Protein AF-A0A4Y8C670-F1 (afdb_monomer)

Nearest PDB structures (foldseek):
  5exe-assembly1_E  TM=7.383E-01  e=4.150E-03  Moorella thermoacetica ATCC 39073
  5exe-assembly1_B  TM=7.410E-01  e=5.040E-03  Moorella thermoacetica ATCC 39073
  5c4i-assembly1_B  TM=7.399E-01  e=9.027E-03  Moorella thermoacetica ATCC 39073
  8bee-assembly1_I  TM=6.458E-01  e=6.967E-03  Arabidopsis thaliana
  6cfw-assembly1_N  TM=5.987E-01  e=1.963E-02  Pyrococcus furiosus COM1

Structure (mmCIF, N/CA/C/O backbone):
data_AF-A0A4Y8C670-F1
#
_entry.id   AF-A0A4Y8C670-F1
#
loop_
_atom_site.group_PDB
_atom_site.id
_atom_site.type_symbol
_atom_site.label_atom_id
_atom_site.label_alt_id
_atom_site.label_comp_id
_atom_site.label_asym_id
_atom_site.label_entity_id
_atom_site.label_seq_id
_atom_site.pdbx_PDB_ins_code
_atom_site.Cartn_x
_atom_site.Cartn_y
_atom_site.Cartn_z
_atom_site.occupancy
_atom_site.B_iso_or_equiv
_atom_site.auth_seq_id
_atom_site.auth_comp_id
_atom_site.auth_asym_id
_atom_site.auth_atom_id
_atom_site.pdbx_PDB_model_num
ATOM 1 N N . ARG A 1 1 ? 7.859 -6.564 -19.118 1.00 77.88 1 ARG A N 1
ATOM 2 C CA . ARG A 1 1 ? 7.546 -5.676 -17.965 1.00 77.88 1 ARG A CA 1
ATOM 3 C C . ARG A 1 1 ? 8.801 -5.593 -17.102 1.00 77.88 1 ARG A C 1
ATOM 5 O O . ARG A 1 1 ? 9.524 -6.575 -17.096 1.00 77.88 1 ARG A O 1
ATOM 12 N N . MET A 1 2 ? 9.084 -4.477 -16.420 1.00 77.62 2 MET A N 1
ATOM 13 C CA . MET A 1 2 ? 10.317 -4.318 -15.617 1.00 77.62 2 MET A CA 1
ATOM 14 C C . MET A 1 2 ? 10.537 -5.477 -14.620 1.00 77.62 2 MET A C 1
ATOM 16 O O . MET A 1 2 ? 11.645 -5.981 -14.510 1.00 77.62 2 MET A O 1
ATOM 20 N N . GLN A 1 3 ? 9.454 -5.977 -14.019 1.00 79.00 3 GLN A N 1
ATOM 21 C CA . GLN A 1 3 ? 9.404 -7.201 -13.204 1.00 79.00 3 GLN A CA 1
ATOM 22 C C . GLN A 1 3 ? 10.116 -8.412 -13.841 1.00 79.00 3 GLN A C 1
ATOM 24 O O . GLN A 1 3 ? 10.976 -9.027 -13.221 1.00 79.00 3 GLN A O 1
ATOM 29 N N . GLU A 1 4 ? 9.826 -8.704 -15.111 1.00 80.94 4 GLU A N 1
ATOM 30 C CA . GLU A 1 4 ? 10.394 -9.849 -15.845 1.00 80.94 4 GLU A CA 1
ATOM 31 C C . GLU A 1 4 ? 11.892 -9.697 -16.134 1.00 80.94 4 GLU A C 1
ATOM 33 O O . GLU A 1 4 ? 12.597 -10.683 -16.341 1.00 80.94 4 GLU A O 1
ATOM 38 N N . MET A 1 5 ? 12.384 -8.455 -16.181 1.00 80.88 5 MET A N 1
ATOM 39 C CA . MET A 1 5 ? 13.805 -8.177 -16.393 1.00 80.88 5 MET A CA 1
ATOM 40 C C . MET A 1 5 ? 14.610 -8.363 -15.108 1.00 80.88 5 MET A C 1
ATOM 42 O O . MET A 1 5 ? 15.763 -8.771 -15.185 1.00 80.88 5 MET A O 1
ATOM 46 N N . ILE A 1 6 ? 13.999 -8.093 -13.950 1.00 84.38 6 ILE A N 1
ATOM 47 C CA . ILE A 1 6 ? 14.660 -8.194 -12.646 1.00 84.38 6 ILE A CA 1
ATOM 48 C C . ILE A 1 6 ? 14.822 -9.659 -12.213 1.00 84.38 6 ILE A C 1
ATOM 50 O O . ILE A 1 6 ? 15.841 -10.020 -11.628 1.00 84.38 6 ILE A O 1
ATOM 54 N N . LYS A 1 7 ? 13.846 -10.523 -12.532 1.00 80.44 7 LYS A N 1
ATOM 55 C CA . LYS A 1 7 ? 13.801 -11.922 -12.064 1.00 80.44 7 LYS A CA 1
ATOM 56 C C . LYS A 1 7 ? 13.982 -11.983 -10.535 1.00 80.44 7 LYS A C 1
ATOM 58 O O . LYS A 1 7 ? 13.192 -11.379 -9.822 1.00 80.44 7 LYS A O 1
ATOM 63 N N . ASN A 1 8 ? 15.015 -12.675 -10.046 1.00 78.62 8 ASN A N 1
ATOM 64 C CA . ASN A 1 8 ? 15.362 -12.793 -8.623 1.00 78.62 8 ASN A CA 1
ATOM 65 C C . ASN A 1 8 ? 16.629 -12.000 -8.258 1.00 78.62 8 ASN A C 1
ATOM 67 O O . ASN A 1 8 ? 17.260 -12.281 -7.240 1.00 78.62 8 ASN A O 1
ATOM 71 N N . GLU A 1 9 ? 17.042 -11.065 -9.110 1.00 86.81 9 GLU A N 1
ATOM 72 C CA . GLU A 1 9 ? 18.216 -10.229 -8.877 1.00 86.81 9 GLU A CA 1
ATOM 73 C C . GLU A 1 9 ? 17.818 -8.921 -8.166 1.00 86.81 9 GLU A C 1
ATOM 75 O O . GLU A 1 9 ? 16.651 -8.522 -8.156 1.00 86.81 9 GLU A O 1
ATOM 80 N N . ASP A 1 10 ? 18.792 -8.269 -7.530 1.00 89.62 10 ASP A N 1
ATOM 81 C CA . ASP A 1 10 ? 18.649 -6.947 -6.914 1.00 89.62 10 ASP A CA 1
ATOM 82 C C . ASP A 1 10 ? 19.620 -5.993 -7.617 1.00 89.62 10 ASP A C 1
ATOM 84 O O . ASP A 1 10 ? 20.839 -6.152 -7.526 1.00 89.62 10 ASP A O 1
ATOM 88 N N . PHE A 1 11 ? 19.075 -5.024 -8.354 1.00 90.25 11 PHE A N 1
ATOM 89 C CA . PHE A 1 11 ? 19.856 -4.027 -9.093 1.00 90.25 11 PHE A CA 1
ATOM 90 C C . PHE A 1 11 ? 20.002 -2.700 -8.331 1.00 90.25 11 PHE A C 1
ATOM 92 O O . PHE A 1 11 ? 20.416 -1.694 -8.909 1.00 90.25 11 PHE A O 1
ATOM 99 N N . GLY A 1 12 ? 19.671 -2.681 -7.038 1.00 91.12 12 GLY A N 1
ATOM 100 C CA . GLY A 1 12 ? 19.766 -1.508 -6.178 1.00 91.12 12 GLY A CA 1
ATOM 101 C C . GLY A 1 12 ? 18.568 -0.569 -6.304 1.00 91.12 12 GLY A C 1
ATOM 102 O O . GLY A 1 12 ? 17.444 -0.982 -6.599 1.00 91.12 12 GLY A O 1
ATOM 103 N N . SER A 1 13 ? 18.789 0.718 -6.045 1.00 92.12 13 SER A N 1
ATOM 104 C CA . SER A 1 13 ? 17.733 1.728 -5.995 1.00 92.12 13 SER A CA 1
ATOM 105 C C . SER A 1 13 ? 18.133 3.030 -6.678 1.00 92.12 13 SER A C 1
ATOM 107 O O . SER A 1 13 ? 19.310 3.340 -6.864 1.00 92.12 13 SER A O 1
ATOM 109 N N . ILE A 1 14 ? 17.118 3.802 -7.055 1.00 91.81 14 ILE A N 1
ATOM 110 C CA . ILE A 1 14 ? 17.252 5.183 -7.506 1.00 91.81 14 ILE A CA 1
ATOM 111 C C . ILE A 1 14 ? 16.368 6.071 -6.637 1.00 91.81 14 ILE A C 1
ATOM 113 O O . ILE A 1 14 ? 15.193 5.766 -6.422 1.00 91.81 14 ILE A O 1
ATOM 117 N N . GLU A 1 15 ? 16.928 7.173 -6.146 1.00 89.50 15 GLU A N 1
ATOM 118 C CA . GLU A 1 15 ? 16.198 8.137 -5.325 1.00 89.50 15 GLU A CA 1
ATOM 119 C C . GLU A 1 15 ? 15.167 8.928 -6.144 1.00 89.50 15 GLU A C 1
ATOM 121 O O . GLU A 1 15 ? 15.294 9.123 -7.357 1.00 89.50 15 GLU A O 1
ATOM 126 N N . SER A 1 16 ? 14.125 9.417 -5.469 1.00 87.94 16 SER A N 1
ATOM 127 C CA . SER A 1 16 ? 13.123 10.283 -6.094 1.00 87.94 16 SER A CA 1
ATOM 128 C C . SER A 1 16 ? 13.709 11.645 -6.469 1.00 87.94 16 SER A C 1
ATOM 130 O O . SER A 1 16 ? 14.029 12.453 -5.602 1.00 87.94 16 SER A O 1
ATOM 132 N N . GLY A 1 17 ? 13.777 11.924 -7.772 1.00 85.12 17 GLY A N 1
ATOM 133 C CA . GLY A 1 17 ? 14.051 13.254 -8.323 1.00 85.12 17 GLY A CA 1
ATOM 134 C C . GLY A 1 17 ? 12.784 14.063 -8.632 1.00 85.12 17 GLY A C 1
ATOM 135 O O . GLY A 1 17 ? 11.673 13.725 -8.223 1.00 85.12 17 GLY A O 1
ATOM 136 N N . GLU A 1 18 ? 12.935 15.131 -9.419 1.00 85.44 18 GLU A N 1
ATOM 137 C CA . GLU A 1 18 ? 11.830 16.020 -9.819 1.00 85.44 18 GLU A CA 1
ATOM 138 C C . GLU A 1 18 ? 10.697 15.270 -10.549 1.00 85.44 18 GLU A C 1
ATOM 140 O O . GLU A 1 18 ? 9.513 15.428 -10.228 1.00 85.44 18 GLU A O 1
ATOM 145 N N . TRP A 1 19 ? 11.076 14.389 -11.479 1.00 83.75 19 TRP A N 1
ATOM 146 C CA . TRP A 1 19 ? 10.160 13.641 -12.346 1.00 83.75 19 TRP A CA 1
ATOM 147 C C . TRP A 1 19 ? 9.839 12.232 -11.838 1.00 83.75 19 TRP A C 1
ATOM 149 O O . TRP A 1 19 ? 8.903 11.601 -12.328 1.00 83.75 19 TRP A O 1
ATOM 159 N N . LEU A 1 20 ? 10.571 11.744 -10.831 1.00 86.94 20 LEU A N 1
ATOM 160 C CA . LEU A 1 20 ? 10.357 10.419 -10.260 1.00 86.94 20 LEU A CA 1
ATOM 161 C C . LEU A 1 20 ? 9.481 10.521 -9.007 1.00 86.94 20 LEU A C 1
ATOM 163 O O . LEU A 1 20 ? 9.889 11.033 -7.966 1.00 86.94 20 LEU A O 1
ATOM 167 N N . ARG A 1 21 ? 8.233 10.064 -9.126 1.00 86.38 21 ARG A N 1
ATOM 168 C CA . ARG A 1 21 ? 7.192 10.212 -8.093 1.00 86.38 21 ARG A CA 1
ATOM 169 C C . ARG A 1 21 ? 6.772 8.888 -7.461 1.00 86.38 21 ARG A C 1
ATOM 171 O O . ARG A 1 21 ? 5.604 8.709 -7.133 1.00 86.38 21 ARG A O 1
ATOM 178 N N . TYR A 1 22 ? 7.725 7.981 -7.297 1.00 91.56 22 TYR A N 1
ATOM 179 C CA . TYR A 1 22 ? 7.505 6.726 -6.593 1.00 91.56 22 TYR A CA 1
ATOM 180 C C . TYR A 1 22 ? 7.904 6.834 -5.126 1.00 91.56 22 TYR A C 1
ATOM 182 O O . TYR A 1 22 ? 8.651 7.730 -4.708 1.00 91.56 22 TYR A O 1
ATOM 190 N N . GLY A 1 23 ? 7.358 5.929 -4.326 1.00 91.44 23 GLY A N 1
ATOM 191 C CA . GLY A 1 23 ? 7.569 5.962 -2.898 1.00 91.44 23 GLY A CA 1
ATOM 192 C C . GLY A 1 23 ? 7.061 4.735 -2.172 1.00 91.44 23 GLY A C 1
ATOM 193 O O . GLY A 1 23 ? 6.401 3.869 -2.747 1.00 91.44 23 GLY A O 1
ATOM 194 N N . LYS A 1 24 ? 7.349 4.713 -0.877 1.00 94.25 24 LYS A N 1
ATOM 195 C CA . LYS A 1 24 ? 6.895 3.695 0.064 1.00 94.25 24 LYS A CA 1
ATOM 196 C C . LYS A 1 24 ? 5.948 4.298 1.087 1.00 94.25 24 LYS A C 1
ATOM 198 O O . LYS A 1 24 ? 5.991 5.500 1.351 1.00 94.25 24 LYS A O 1
ATOM 203 N N . VAL A 1 25 ? 5.132 3.447 1.688 1.00 96.12 25 VAL A N 1
ATOM 204 C CA . VAL A 1 25 ? 4.404 3.786 2.908 1.00 96.12 25 VAL A CA 1
ATOM 205 C C . VAL A 1 25 ? 4.982 2.992 4.069 1.00 96.12 25 VAL A C 1
ATOM 207 O O . VAL A 1 25 ? 5.357 1.834 3.903 1.00 96.12 25 VAL A O 1
ATOM 210 N N . GLU A 1 26 ? 5.057 3.612 5.236 1.00 97.00 26 GLU A N 1
ATOM 211 C CA . GLU A 1 26 ? 5.332 2.923 6.493 1.00 97.00 26 GLU A CA 1
ATOM 212 C C . GLU A 1 26 ? 4.059 2.940 7.325 1.00 97.00 26 GLU A C 1
ATOM 214 O O . GLU A 1 26 ? 3.378 3.967 7.404 1.00 97.00 26 GLU A O 1
ATOM 219 N N . ILE A 1 27 ? 3.718 1.786 7.894 1.00 97.62 27 ILE A N 1
ATOM 220 C CA . ILE A 1 27 ? 2.515 1.595 8.697 1.00 97.62 27 ILE A CA 1
ATOM 221 C C . ILE A 1 27 ? 2.936 1.041 10.049 1.00 97.62 27 ILE A C 1
ATOM 223 O O . ILE A 1 27 ? 3.703 0.084 10.108 1.00 97.62 27 ILE A O 1
ATOM 227 N N . ASN A 1 28 ? 2.449 1.643 11.131 1.00 97.38 28 ASN A N 1
ATOM 228 C CA . ASN A 1 28 ? 2.632 1.111 12.473 1.00 97.38 28 ASN A CA 1
ATOM 229 C C . ASN A 1 28 ? 1.564 0.035 12.749 1.00 97.38 28 ASN A C 1
ATOM 231 O O . ASN A 1 28 ? 0.397 0.383 12.951 1.00 97.38 28 ASN A O 1
ATOM 235 N N . PRO A 1 29 ? 1.929 -1.258 12.808 1.00 94.88 29 PRO A N 1
ATOM 236 C CA . PRO A 1 29 ? 0.957 -2.330 13.011 1.00 94.88 29 PRO A CA 1
ATOM 237 C C . PRO A 1 29 ? 0.332 -2.306 14.413 1.00 94.88 29 PRO A C 1
ATOM 239 O O . PRO A 1 29 ? -0.750 -2.843 14.604 1.00 94.88 29 PRO A O 1
ATOM 242 N N . ASN A 1 30 ? 0.965 -1.655 15.397 1.00 96.06 30 ASN A N 1
ATOM 243 C CA . ASN A 1 30 ? 0.432 -1.593 16.762 1.00 96.06 30 ASN A CA 1
ATOM 244 C C . ASN A 1 30 ? -0.736 -0.609 16.908 1.00 96.06 30 ASN A C 1
ATOM 246 O O . ASN A 1 30 ? -1.499 -0.701 17.865 1.00 96.06 30 ASN A O 1
ATOM 250 N N . THR A 1 31 ? -0.843 0.364 16.001 1.00 97.56 31 THR A N 1
ATOM 251 C CA . THR A 1 31 ? -1.906 1.379 16.010 1.00 97.56 31 THR A CA 1
ATOM 252 C C . THR A 1 31 ? -2.847 1.247 14.820 1.00 97.56 31 THR A C 1
ATOM 254 O O . THR A 1 31 ? -3.914 1.848 14.824 1.00 97.56 31 THR A O 1
ATOM 257 N N . CYS A 1 32 ? -2.495 0.447 13.810 1.00 97.56 32 CYS A N 1
ATOM 258 C CA . CYS A 1 32 ? -3.377 0.163 12.690 1.00 97.56 32 CYS A CA 1
ATOM 259 C C . CYS A 1 32 ? -4.586 -0.662 13.145 1.00 97.56 32 CYS A C 1
ATOM 261 O O . CYS A 1 32 ? -4.454 -1.791 13.605 1.00 97.56 32 CYS A O 1
ATOM 263 N N . THR A 1 33 ? -5.784 -0.113 12.961 1.00 96.88 33 THR A N 1
ATOM 264 C CA . THR A 1 33 ? -7.051 -0.771 13.313 1.00 96.88 33 THR A CA 1
ATOM 265 C C . THR A 1 33 ? -7.672 -1.561 12.161 1.00 96.88 33 THR A C 1
ATOM 267 O O . THR A 1 33 ? -8.805 -2.021 12.277 1.00 96.88 33 THR A O 1
ATOM 270 N N . LEU A 1 34 ? -6.969 -1.688 11.026 1.00 96.81 34 LEU A N 1
ATOM 271 C CA . LEU A 1 34 ? -7.488 -2.288 9.790 1.00 96.81 34 LEU A CA 1
ATOM 272 C C . LEU A 1 34 ? -8.857 -1.710 9.371 1.00 96.81 34 LEU A C 1
ATOM 274 O O . LEU A 1 34 ? -9.706 -2.411 8.832 1.00 96.81 34 LEU A O 1
ATOM 278 N N . CYS A 1 35 ? -9.072 -0.403 9.568 1.00 97.19 35 CYS A N 1
ATOM 279 C CA . CYS A 1 35 ? -10.299 0.282 9.136 1.00 97.19 35 CYS A CA 1
ATOM 280 C C . CYS A 1 35 ? -10.415 0.432 7.607 1.00 97.19 35 CYS A C 1
ATOM 282 O O . CYS A 1 35 ? -11.473 0.786 7.090 1.00 97.19 35 CYS A O 1
ATOM 284 N N . LEU A 1 36 ? -9.314 0.188 6.883 1.00 97.12 36 LEU A N 1
ATOM 285 C CA . LEU A 1 36 ? -9.201 0.210 5.419 1.00 97.12 36 LEU A CA 1
ATOM 286 C C . LEU A 1 36 ? -9.523 1.559 4.748 1.00 97.12 36 LEU A C 1
ATOM 288 O O . LEU A 1 36 ? -9.647 1.620 3.525 1.00 97.12 36 LEU A O 1
ATOM 292 N N . SER A 1 37 ? -9.571 2.660 5.505 1.00 98.12 37 SER A N 1
ATOM 293 C CA . SER A 1 37 ? -9.774 4.009 4.948 1.00 98.12 37 SER A CA 1
ATOM 294 C C . SER A 1 37 ? -8.729 4.350 3.872 1.00 98.12 37 SER A C 1
ATOM 296 O O . SER A 1 37 ? -9.064 4.823 2.785 1.00 98.12 37 SER A O 1
ATOM 298 N N . CYS A 1 38 ? -7.462 3.990 4.113 1.00 98.19 38 CYS A N 1
ATOM 299 C CA . CYS A 1 38 ? -6.370 4.201 3.161 1.00 98.19 38 CYS A CA 1
ATOM 300 C C . CYS A 1 38 ? -6.497 3.369 1.874 1.00 98.19 38 CYS A C 1
ATOM 302 O O . CYS A 1 38 ? -6.039 3.816 0.823 1.00 98.19 38 CYS A O 1
ATOM 304 N N . VAL A 1 39 ? -7.142 2.198 1.937 1.00 98.06 39 VAL A N 1
ATOM 305 C CA . VAL A 1 39 ? -7.459 1.379 0.757 1.00 98.06 39 VAL A CA 1
ATOM 306 C C . VAL A 1 39 ? -8.522 2.084 -0.080 1.00 98.06 39 VAL A C 1
ATOM 308 O O . VAL A 1 39 ? -8.337 2.242 -1.282 1.00 98.06 39 VAL A O 1
ATOM 311 N N . GLY A 1 40 ? -9.590 2.584 0.554 1.00 97.44 40 GLY A N 1
ATOM 312 C CA . GLY A 1 40 ? -10.638 3.350 -0.130 1.00 97.44 40 GLY A CA 1
ATOM 313 C C . GLY A 1 40 ? -10.137 4.659 -0.754 1.00 97.44 40 GLY A C 1
ATOM 314 O O . GLY A 1 40 ? -10.621 5.065 -1.807 1.00 97.44 40 GLY A O 1
ATOM 315 N N . ALA A 1 41 ? -9.137 5.298 -0.142 1.00 97.94 41 ALA A N 1
ATOM 316 C CA . ALA A 1 41 ? -8.522 6.523 -0.653 1.00 97.94 41 ALA A CA 1
ATOM 317 C C . ALA A 1 41 ? -7.483 6.288 -1.769 1.00 97.94 41 ALA A C 1
ATOM 319 O O . ALA A 1 41 ? -7.097 7.231 -2.466 1.00 97.94 41 ALA A O 1
ATOM 320 N N . CYS A 1 42 ? -6.988 5.058 -1.945 1.00 98.12 42 CYS A N 1
ATOM 321 C CA . CYS A 1 42 ? -5.954 4.763 -2.931 1.00 98.12 42 CYS A CA 1
ATOM 322 C C . CYS A 1 42 ? -6.537 4.691 -4.349 1.00 98.12 42 CYS A C 1
ATOM 324 O 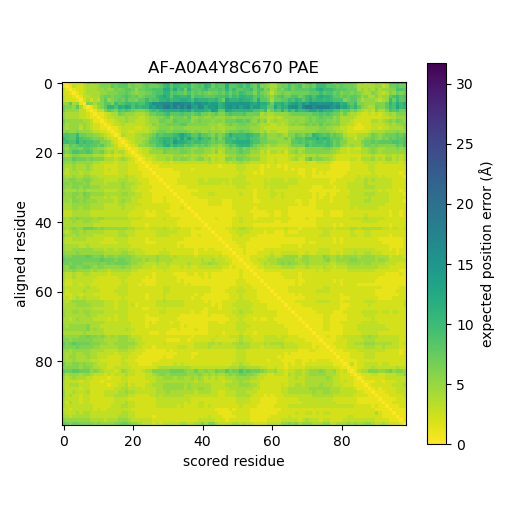O . CYS A 1 42 ? -7.167 3.714 -4.740 1.00 98.12 42 CYS A O 1
ATOM 326 N N . ASN A 1 43 ? -6.257 5.703 -5.168 1.00 96.38 43 ASN A N 1
ATOM 327 C CA . ASN A 1 43 ? -6.789 5.811 -6.530 1.00 96.38 43 ASN A CA 1
ATOM 328 C C . ASN A 1 43 ? -6.032 4.990 -7.592 1.00 96.38 43 ASN A C 1
ATOM 330 O O . ASN A 1 43 ? -6.457 4.943 -8.742 1.00 96.38 43 ASN A O 1
ATOM 334 N N . VAL A 1 44 ? -4.906 4.375 -7.225 1.00 96.75 44 VAL A N 1
ATOM 335 C CA . VAL A 1 44 ? -4.037 3.601 -8.134 1.00 96.75 44 VAL A CA 1
ATOM 336 C C . VAL A 1 44 ? -3.933 2.123 -7.751 1.00 96.75 44 VAL A C 1
ATOM 338 O O . VAL A 1 44 ? -3.190 1.376 -8.379 1.00 96.75 44 VAL A O 1
ATOM 341 N N . GLY A 1 45 ? -4.650 1.693 -6.707 1.00 96.88 45 GLY A N 1
ATOM 342 C CA . GLY A 1 45 ? -4.611 0.309 -6.228 1.00 96.88 45 GLY A CA 1
ATOM 343 C C . GLY A 1 45 ? -3.275 -0.108 -5.605 1.00 96.88 45 GLY A C 1
ATOM 344 O O . GLY A 1 45 ? -3.010 -1.299 -5.476 1.00 96.88 45 GLY A O 1
ATOM 345 N N . ALA A 1 46 ? -2.421 0.840 -5.209 1.00 97.81 46 ALA A N 1
ATOM 346 C CA . ALA A 1 46 ? -1.177 0.533 -4.505 1.00 97.81 46 ALA A CA 1
ATOM 347 C C . ALA A 1 46 ? -1.432 -0.063 -3.112 1.00 97.81 46 ALA A C 1
ATOM 349 O O . ALA A 1 46 ? -0.630 -0.868 -2.665 1.00 97.81 46 ALA A O 1
ATOM 350 N N . LEU A 1 47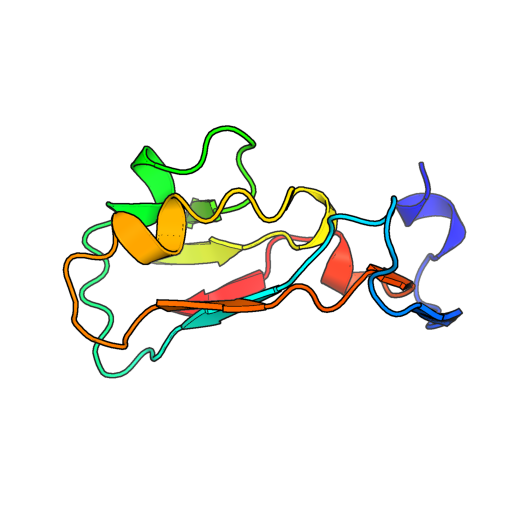 ? -2.536 0.293 -2.447 1.00 98.19 47 LEU A N 1
ATOM 351 C CA . LEU A 1 47 ? -2.999 -0.322 -1.200 1.00 98.19 47 LEU A CA 1
ATOM 352 C C . LEU A 1 47 ? -4.240 -1.168 -1.474 1.00 98.19 47 LEU A C 1
ATOM 354 O O . LEU A 1 47 ? -5.172 -0.691 -2.122 1.00 98.19 47 LEU A O 1
ATOM 358 N N . ILE A 1 48 ? -4.267 -2.394 -0.955 1.00 98.12 48 ILE A N 1
ATOM 359 C CA . ILE A 1 48 ? -5.410 -3.307 -1.061 1.00 98.12 48 ILE A CA 1
ATOM 360 C C . ILE A 1 48 ? -5.693 -3.980 0.280 1.00 98.12 48 ILE A C 1
ATOM 362 O O . ILE A 1 48 ? -4.805 -4.131 1.118 1.00 98.12 48 ILE A O 1
ATOM 366 N N . ALA A 1 49 ? -6.933 -4.424 0.451 1.00 97.69 49 ALA A N 1
ATOM 367 C CA . ALA A 1 49 ? -7.318 -5.298 1.546 1.00 97.69 49 ALA A CA 1
ATOM 368 C C . ALA A 1 49 ? -7.303 -6.752 1.067 1.00 97.69 49 ALA A C 1
ATOM 370 O O . ALA A 1 49 ? -8.042 -7.110 0.144 1.00 97.69 49 ALA A O 1
ATOM 371 N N . ASP A 1 50 ? -6.491 -7.589 1.705 1.00 96.62 50 ASP A N 1
ATOM 372 C CA . ASP A 1 50 ? -6.541 -9.031 1.515 1.00 96.62 50 ASP A CA 1
ATOM 373 C C . ASP A 1 50 ? -7.585 -9.631 2.461 1.00 96.62 50 ASP A C 1
ATOM 375 O O . ASP A 1 50 ? -7.424 -9.629 3.681 1.00 96.62 50 ASP A O 1
ATOM 379 N N . LYS A 1 51 ? -8.678 -10.145 1.890 1.00 93.00 51 LYS A N 1
ATOM 380 C CA . LYS A 1 51 ? -9.776 -10.744 2.659 1.00 93.00 51 LYS A CA 1
ATOM 381 C C . LYS A 1 51 ? -9.432 -12.112 3.245 1.00 93.00 51 LYS A C 1
ATOM 383 O O . LYS A 1 51 ? -10.089 -12.519 4.194 1.00 93.00 51 LYS A O 1
ATOM 388 N N . GLN A 1 52 ? -8.486 -12.840 2.651 1.00 94.38 52 GLN A N 1
ATOM 389 C CA . GLN A 1 52 ? -8.121 -14.180 3.110 1.00 94.38 52 GLN A CA 1
ATOM 390 C C . GLN A 1 52 ? -7.187 -14.093 4.311 1.00 94.38 52 GLN A C 1
ATO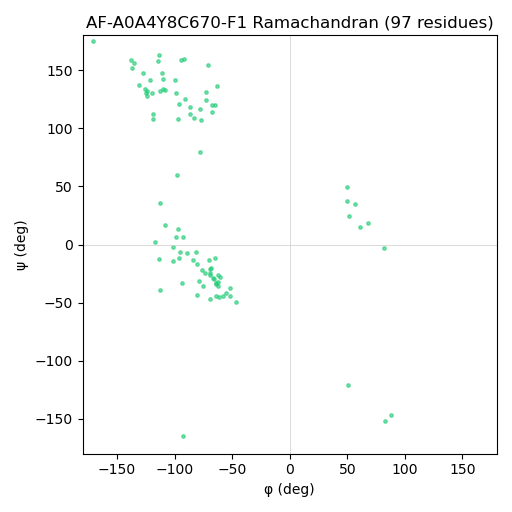M 392 O O . GLN A 1 52 ? -7.383 -14.795 5.298 1.00 94.38 52 GLN A O 1
ATOM 397 N N . GLU A 1 53 ? -6.207 -13.196 4.235 1.00 94.25 53 GLU A N 1
ATOM 398 C CA . GLU A 1 53 ? -5.225 -12.987 5.301 1.00 94.25 53 GLU A CA 1
ATOM 399 C C . GLU A 1 53 ? -5.676 -11.946 6.336 1.00 94.25 53 GLU A C 1
ATOM 401 O O . GLU A 1 53 ? -5.023 -11.792 7.362 1.00 94.25 53 GLU A O 1
ATOM 406 N N . ASN A 1 54 ? -6.795 -11.251 6.085 1.00 94.12 54 ASN A N 1
ATOM 407 C CA . ASN A 1 54 ? -7.249 -10.098 6.867 1.00 94.12 54 ASN A CA 1
ATOM 408 C C . ASN A 1 54 ? -6.121 -9.071 7.065 1.00 94.12 54 ASN A C 1
ATOM 410 O O . ASN A 1 54 ? -5.840 -8.643 8.181 1.00 94.12 54 ASN A O 1
ATOM 414 N N . ALA A 1 55 ? -5.462 -8.726 5.961 1.00 96.19 55 ALA A N 1
ATOM 415 C CA . ALA A 1 55 ? -4.234 -7.947 5.960 1.00 96.19 55 ALA A CA 1
ATOM 416 C C . ALA A 1 55 ? -4.342 -6.730 5.040 1.00 96.19 55 ALA A C 1
ATOM 418 O O . ALA A 1 55 ? -4.986 -6.764 3.983 1.00 96.19 55 ALA A O 1
ATOM 419 N N . LEU A 1 56 ? -3.655 -5.655 5.412 1.00 97.56 56 LEU A N 1
ATOM 420 C CA . LEU A 1 56 ? -3.412 -4.515 4.543 1.00 97.56 56 LEU A CA 1
ATOM 421 C C . LEU A 1 56 ? -2.154 -4.786 3.718 1.00 97.56 56 LEU A C 1
ATOM 423 O O . LEU A 1 56 ? -1.065 -4.914 4.277 1.00 97.56 56 LEU A O 1
ATOM 427 N N . LYS A 1 57 ? -2.282 -4.837 2.389 1.00 97.75 57 LYS A N 1
ATOM 428 C CA . LYS A 1 57 ? -1.143 -5.055 1.489 1.00 97.75 57 LYS A CA 1
ATOM 429 C C . LYS A 1 57 ? -0.814 -3.817 0.663 1.00 97.75 57 LYS A C 1
ATOM 431 O O . LYS A 1 57 ? -1.707 -3.059 0.282 1.00 97.75 57 LYS A O 1
ATOM 436 N N . PHE A 1 58 ? 0.466 -3.635 0.352 1.00 97.88 58 PHE A N 1
ATOM 437 C CA . PHE A 1 58 ? 0.985 -2.506 -0.415 1.00 97.88 58 PHE A CA 1
ATOM 438 C C . PHE A 1 58 ? 1.912 -2.947 -1.553 1.00 97.88 58 PHE A C 1
ATOM 440 O O . PHE A 1 58 ? 2.778 -3.790 -1.349 1.00 97.88 58 PHE A O 1
ATOM 447 N N . ASN A 1 59 ? 1.764 -2.344 -2.732 1.00 97.19 59 ASN A N 1
ATOM 448 C CA . ASN A 1 59 ? 2.662 -2.509 -3.874 1.00 97.19 59 ASN A CA 1
ATOM 449 C C . ASN A 1 59 ? 3.299 -1.161 -4.242 1.00 97.19 59 ASN A C 1
ATOM 451 O O . ASN A 1 59 ? 2.643 -0.272 -4.799 1.00 97.19 59 ASN A O 1
ATOM 455 N N . ALA A 1 60 ? 4.593 -1.019 -3.944 1.00 95.81 60 ALA A N 1
ATOM 456 C CA . ALA A 1 60 ? 5.337 0.225 -4.130 1.00 95.81 60 ALA A CA 1
ATOM 457 C C . ALA A 1 60 ? 5.432 0.646 -5.604 1.00 95.81 60 ALA A C 1
ATOM 459 O O . ALA A 1 60 ? 5.340 1.836 -5.906 1.00 95.81 60 ALA A O 1
ATOM 460 N N . SER A 1 61 ? 5.506 -0.318 -6.528 1.00 94.38 61 SER A N 1
ATOM 461 C CA . SER A 1 61 ? 5.582 -0.053 -7.972 1.00 94.38 61 SER A CA 1
ATOM 462 C C . SER A 1 61 ? 4.338 0.608 -8.575 1.00 94.38 61 SER A C 1
ATOM 464 O O . SER A 1 61 ? 4.384 1.066 -9.715 1.00 94.38 61 SER A O 1
ATOM 466 N N . LEU A 1 62 ? 3.229 0.671 -7.832 1.00 95.56 62 LEU A N 1
ATOM 467 C CA . LEU A 1 62 ? 1.999 1.353 -8.245 1.00 95.56 62 LEU A CA 1
ATOM 468 C C . LEU A 1 62 ? 1.834 2.732 -7.588 1.00 95.56 62 LEU A C 1
ATOM 470 O O . LEU A 1 62 ? 0.980 3.516 -7.999 1.00 95.56 62 LEU A O 1
ATOM 474 N N . CYS A 1 63 ? 2.612 3.036 -6.549 1.00 96.25 63 CYS A N 1
ATOM 475 C CA . CYS A 1 63 ? 2.445 4.244 -5.751 1.00 96.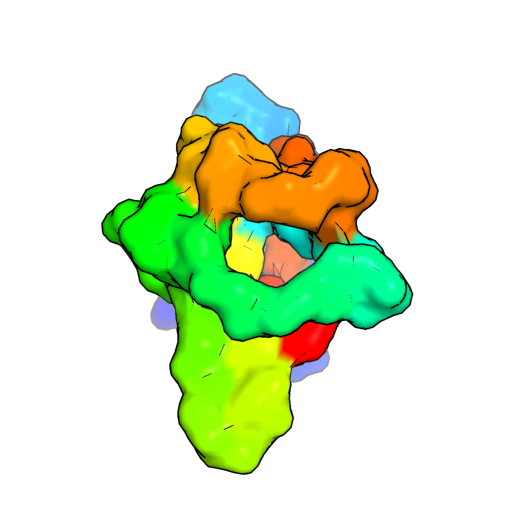25 63 CYS A CA 1
ATOM 476 C C . CYS A 1 63 ? 2.911 5.494 -6.510 1.00 96.25 63 CYS A C 1
ATOM 478 O O . CYS A 1 63 ? 4.068 5.602 -6.902 1.00 96.25 63 CYS A O 1
ATOM 480 N N . THR A 1 64 ? 2.027 6.485 -6.644 1.00 94.19 64 THR A N 1
ATOM 481 C CA . THR A 1 64 ? 2.310 7.772 -7.311 1.00 94.19 64 THR A CA 1
ATOM 482 C C . THR A 1 64 ? 2.642 8.903 -6.342 1.00 94.19 64 THR A C 1
ATOM 484 O O . THR A 1 64 ? 2.769 10.061 -6.742 1.00 94.19 64 THR A O 1
ATOM 487 N N . THR A 1 65 ? 2.770 8.592 -5.051 1.00 95.62 65 THR A N 1
ATOM 488 C CA . THR A 1 65 ? 3.047 9.554 -3.973 1.00 95.62 65 THR A CA 1
ATOM 489 C C . THR A 1 65 ? 2.024 10.698 -3.864 1.00 95.62 65 THR A C 1
ATOM 491 O O . THR A 1 65 ? 2.365 11.820 -3.501 1.00 95.62 65 THR A O 1
ATOM 494 N N . CYS A 1 66 ? 0.745 10.416 -4.144 1.00 95.94 66 CYS A N 1
ATOM 495 C CA . CYS A 1 66 ? -0.343 11.402 -4.079 1.00 95.94 66 CYS A CA 1
ATOM 496 C C . CYS A 1 66 ? -0.712 11.873 -2.657 1.00 95.94 66 CYS A C 1
ATOM 498 O O . CYS A 1 66 ? -1.320 12.928 -2.512 1.00 95.94 66 CYS A O 1
ATOM 500 N N . GLY A 1 67 ? -0.370 11.110 -1.612 1.00 96.50 67 GLY A N 1
ATOM 501 C CA . GLY A 1 67 ? -0.600 11.486 -0.208 1.00 96.50 67 GLY A CA 1
ATOM 502 C C . GLY A 1 67 ? -2.010 11.234 0.336 1.00 96.50 67 GLY A C 1
ATOM 503 O O . GLY A 1 67 ? -2.234 11.419 1.529 1.00 96.50 67 GLY A O 1
ATOM 504 N N . TYR A 1 68 ? -2.957 10.758 -0.478 1.00 97.50 68 TYR A N 1
ATOM 505 C CA . TYR A 1 68 ? -4.334 10.528 -0.015 1.00 97.50 68 TYR A CA 1
ATOM 506 C C . TYR A 1 68 ? -4.438 9.477 1.090 1.00 97.50 68 TYR A C 1
ATOM 508 O O . TYR A 1 68 ? -5.234 9.641 2.008 1.00 97.50 68 TYR A O 1
ATOM 516 N N . CYS A 1 69 ? -3.606 8.434 1.044 1.00 98.00 69 CYS A N 1
ATOM 517 C CA . CYS A 1 69 ? -3.582 7.405 2.081 1.00 98.00 69 CYS A CA 1
ATOM 518 C C . CYS A 1 69 ? -3.213 7.975 3.460 1.00 98.00 69 CYS A C 1
ATOM 520 O O . CYS A 1 69 ? -3.911 7.677 4.426 1.00 98.00 69 CYS A O 1
ATOM 522 N N . GLU A 1 70 ? -2.184 8.825 3.541 1.00 97.50 70 GLU A N 1
ATOM 523 C CA . GLU A 1 70 ? -1.755 9.468 4.794 1.00 97.50 70 GLU A CA 1
ATOM 524 C C . GLU A 1 70 ? -2.846 10.397 5.335 1.00 97.50 70 GLU A C 1
ATOM 526 O O . GLU A 1 70 ? -3.197 10.303 6.506 1.00 97.50 70 GLU A O 1
ATOM 531 N N . LEU A 1 71 ? -3.467 11.208 4.470 1.00 97.38 71 LEU A N 1
ATOM 532 C CA . LEU A 1 71 ? -4.576 12.092 4.853 1.00 97.38 71 LEU A CA 1
ATOM 533 C C . LEU A 1 71 ? -5.832 11.338 5.316 1.00 97.38 71 LEU A C 1
ATOM 535 O O . LEU A 1 71 ? -6.564 11.828 6.169 1.00 97.38 71 LEU A O 1
ATOM 539 N N . SER A 1 72 ? -6.106 10.172 4.732 1.00 97.81 72 SER A N 1
ATOM 540 C CA . SER A 1 72 ? -7.308 9.380 5.024 1.00 97.81 72 SER A CA 1
ATOM 541 C C . SER A 1 72 ? -7.185 8.475 6.251 1.00 97.81 72 SER A C 1
ATOM 543 O O . SER A 1 72 ? -8.188 7.905 6.687 1.00 97.81 72 SER A O 1
ATOM 545 N N . CYS A 1 73 ? -5.971 8.267 6.769 1.00 98.25 73 CYS A N 1
ATOM 546 C CA . CYS A 1 73 ? -5.758 7.363 7.890 1.00 98.25 73 CYS A CA 1
ATOM 547 C C . CYS A 1 73 ? -6.475 7.912 9.131 1.00 98.25 73 CYS A C 1
ATOM 549 O O . CYS A 1 73 ? -6.194 9.021 9.576 1.00 98.25 73 CYS A O 1
ATOM 551 N N . ALA A 1 74 ? -7.416 7.137 9.676 1.00 97.25 74 ALA A N 1
ATOM 552 C CA . ALA A 1 74 ? -8.158 7.527 10.875 1.00 97.25 74 ALA A CA 1
ATOM 553 C C . ALA A 1 74 ? -7.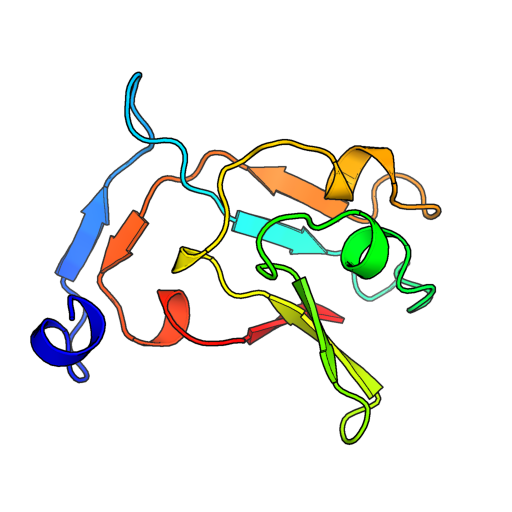270 7.519 12.130 1.00 97.25 74 ALA A C 1
ATOM 555 O O . ALA A 1 74 ? -7.528 8.252 13.083 1.00 97.25 74 ALA A O 1
ATOM 556 N N . GLU A 1 75 ? -6.216 6.702 12.106 1.00 98.12 75 GLU A N 1
ATOM 557 C CA . GLU A 1 75 ? -5.304 6.514 13.223 1.00 98.12 75 GLU A CA 1
ATOM 558 C C . GL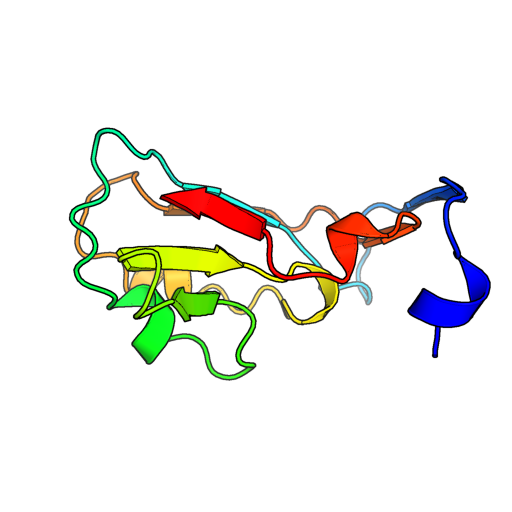U A 1 75 ? -4.142 7.500 13.132 1.00 98.12 75 GLU A C 1
ATOM 560 O O . GLU A 1 75 ? -3.420 7.581 12.131 1.00 98.12 75 GLU A O 1
ATOM 565 N N . LYS A 1 76 ? -3.945 8.265 14.205 1.00 95.56 76 LYS A N 1
ATOM 566 C CA . LYS A 1 76 ? -2.917 9.303 14.256 1.00 95.56 76 LYS A CA 1
ATOM 567 C C . LYS A 1 76 ? -1.520 8.689 14.122 1.00 95.56 76 LYS A C 1
ATOM 569 O O . LYS A 1 76 ? -1.231 7.667 14.739 1.00 95.56 76 LYS A O 1
ATOM 574 N N . ASP A 1 77 ? -0.668 9.324 13.313 1.00 95.12 77 ASP A N 1
ATOM 575 C CA . ASP A 1 77 ? 0.743 8.955 13.103 1.00 95.12 77 ASP A CA 1
ATOM 576 C C . ASP A 1 77 ? 0.963 7.469 12.742 1.00 95.12 77 ASP A C 1
ATOM 578 O O . ASP A 1 77 ? 2.032 6.909 12.971 1.00 95.12 77 ASP A O 1
ATOM 582 N N . THR A 1 78 ? -0.057 6.818 12.171 1.00 98.06 78 THR A N 1
ATOM 583 C CA . THR A 1 78 ? -0.035 5.376 11.893 1.00 98.06 78 THR A CA 1
ATOM 584 C C . THR A 1 78 ? 0.448 5.054 10.490 1.00 98.06 78 THR A C 1
ATOM 586 O O . THR A 1 78 ? 1.085 4.024 10.310 1.00 98.06 78 THR A O 1
ATOM 589 N N . LEU A 1 79 ? 0.170 5.910 9.505 1.00 98.19 79 LEU A N 1
ATOM 590 C CA . LEU A 1 79 ? 0.594 5.736 8.116 1.00 98.19 79 LEU A CA 1
ATOM 591 C C . LEU A 1 79 ? 1.381 6.965 7.665 1.00 98.19 79 LEU A C 1
ATOM 593 O O . LEU A 1 79 ? 0.894 8.08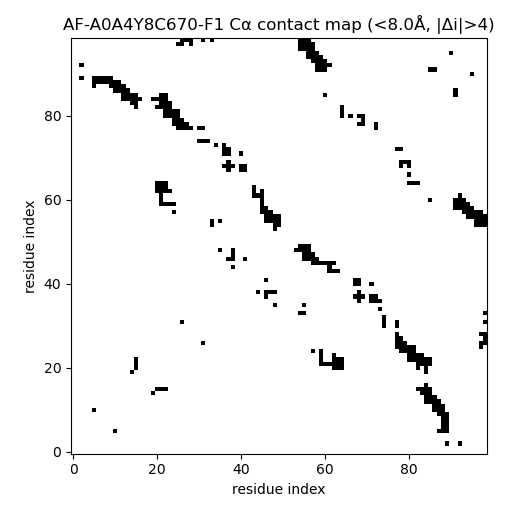7 7.783 1.00 98.19 79 LEU A O 1
ATOM 597 N N . LYS A 1 80 ? 2.578 6.746 7.117 1.00 98.12 80 LYS A N 1
ATOM 598 C CA . LYS A 1 80 ? 3.445 7.791 6.557 1.00 98.12 80 LYS A CA 1
ATOM 599 C C . LYS A 1 80 ? 3.841 7.458 5.128 1.00 98.12 80 LYS A C 1
ATOM 601 O O . LYS A 1 80 ? 4.251 6.334 4.854 1.00 98.12 80 LYS A O 1
ATOM 606 N N . LEU A 1 81 ? 3.749 8.430 4.226 1.00 97.19 81 LEU A N 1
ATOM 607 C CA . LEU A 1 81 ? 4.200 8.313 2.842 1.00 97.19 81 LEU A CA 1
ATOM 608 C C . LEU A 1 81 ? 5.584 8.949 2.667 1.00 97.19 81 LEU A C 1
ATOM 610 O O . LEU A 1 81 ? 5.798 10.116 2.985 1.00 97.19 81 LEU A O 1
ATOM 614 N N . PHE A 1 82 ? 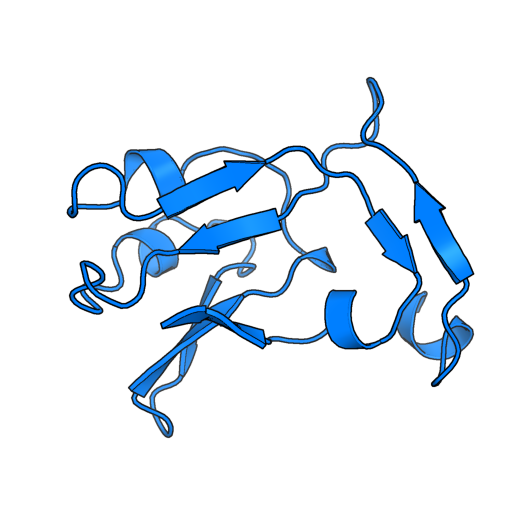6.501 8.212 2.044 1.00 95.19 82 PHE A N 1
ATOM 615 C CA . PHE A 1 82 ? 7.845 8.682 1.724 1.00 95.19 82 PHE A CA 1
ATOM 616 C C . PHE A 1 82 ? 8.086 8.647 0.222 1.00 95.19 82 PHE A C 1
ATOM 618 O O . PHE A 1 82 ? 7.905 7.616 -0.424 1.00 95.19 82 PHE A O 1
ATOM 625 N N . ARG A 1 83 ? 8.574 9.756 -0.341 1.00 93.38 83 ARG A N 1
ATOM 626 C CA . ARG A 1 83 ? 9.071 9.805 -1.724 1.00 93.38 83 ARG A CA 1
ATOM 627 C C . ARG A 1 83 ? 10.473 9.193 -1.774 1.00 93.38 83 ARG A C 1
ATOM 629 O O . ARG A 1 83 ? 11.460 9.914 -1.766 1.00 93.38 83 ARG A O 1
ATOM 636 N N . SER A 1 84 ? 10.541 7.864 -1.779 1.00 90.44 84 SER A N 1
ATOM 637 C CA . SER A 1 84 ? 11.788 7.091 -1.685 1.00 90.44 84 SER A CA 1
ATOM 638 C C . SER A 1 84 ? 12.375 6.647 -3.028 1.00 90.44 84 SER A C 1
ATOM 640 O O . SER A 1 84 ? 13.474 6.110 -3.051 1.00 90.44 84 SER A O 1
ATOM 642 N N . GLY A 1 85 ? 11.666 6.861 -4.136 1.00 92.19 85 GLY A N 1
ATOM 643 C CA . GLY A 1 85 ? 12.114 6.468 -5.468 1.00 92.19 85 GLY A CA 1
ATOM 644 C C . GLY A 1 85 ? 11.718 5.038 -5.814 1.00 92.19 85 GLY A C 1
ATOM 645 O O . GLY A 1 85 ? 10.639 4.577 -5.427 1.00 92.19 85 GLY A O 1
ATOM 646 N N . MET A 1 86 ? 12.561 4.361 -6.589 1.00 92.81 86 MET A N 1
ATOM 647 C CA . MET A 1 86 ? 12.314 2.995 -7.056 1.00 92.81 86 MET A CA 1
ATOM 648 C C . MET A 1 86 ? 13.424 2.054 -6.611 1.00 92.81 86 MET A C 1
ATOM 650 O O . MET A 1 86 ? 14.600 2.409 -6.641 1.00 92.81 86 MET A O 1
ATOM 654 N N . GLU A 1 87 ? 13.035 0.838 -6.244 1.00 92.69 87 GLU A N 1
ATOM 655 C CA . GLU A 1 87 ? 13.952 -0.254 -5.935 1.00 92.69 87 GLU A CA 1
ATOM 656 C C . GLU A 1 87 ? 13.800 -1.333 -7.008 1.00 92.69 87 GLU A C 1
ATOM 658 O O . GLU A 1 87 ? 12.692 -1.736 -7.363 1.00 92.69 87 GLU A O 1
ATOM 663 N N . PHE A 1 88 ? 14.916 -1.809 -7.543 1.00 92.62 88 PHE A N 1
ATOM 664 C CA . PHE A 1 88 ? 14.949 -2.748 -8.658 1.00 92.62 88 PHE A CA 1
ATOM 665 C C . PHE A 1 88 ? 15.139 -4.180 -8.153 1.00 92.62 88 PHE A C 1
ATOM 667 O O . PHE A 1 88 ? 16.105 -4.858 -8.496 1.00 92.62 88 PHE A O 1
ATOM 674 N N . ARG A 1 89 ? 14.180 -4.623 -7.334 1.00 92.00 89 ARG A N 1
ATOM 675 C CA . ARG A 1 89 ? 14.094 -5.972 -6.754 1.00 92.00 89 ARG A CA 1
ATOM 676 C C . ARG A 1 89 ? 12.662 -6.493 -6.820 1.00 92.00 89 ARG A C 1
ATOM 678 O O . ARG A 1 89 ? 11.728 -5.696 -6.772 1.00 92.00 89 ARG A O 1
ATOM 685 N N . ALA A 1 90 ? 12.475 -7.811 -6.890 1.00 90.88 90 ALA A N 1
ATOM 686 C CA . ALA A 1 90 ? 11.157 -8.432 -7.084 1.00 90.88 90 ALA A CA 1
ATOM 687 C C . ALA A 1 90 ? 10.084 -7.945 -6.086 1.00 90.88 90 ALA A C 1
ATOM 689 O O . ALA A 1 90 ? 8.987 -7.566 -6.492 1.00 90.88 90 ALA A O 1
ATOM 690 N N . SER A 1 91 ? 10.424 -7.837 -4.798 1.00 91.56 91 SER A N 1
ATOM 691 C CA . SER A 1 91 ? 9.479 -7.439 -3.744 1.00 91.56 91 SER A CA 1
ATOM 692 C C . SER A 1 91 ? 8.874 -6.042 -3.929 1.00 91.56 91 SER A C 1
ATOM 694 O O . SER A 1 91 ? 7.740 -5.817 -3.511 1.00 91.56 91 SER A O 1
ATOM 696 N N . TYR A 1 92 ? 9.580 -5.119 -4.596 1.00 93.62 92 TYR A N 1
ATOM 697 C CA . 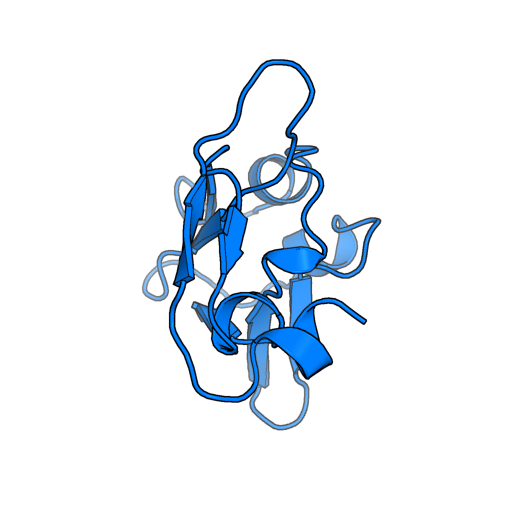TYR A 1 92 ? 9.093 -3.763 -4.894 1.00 93.62 92 TYR A CA 1
ATOM 698 C C . TYR A 1 92 ? 7.845 -3.765 -5.788 1.00 93.62 92 TYR A C 1
ATOM 700 O O . TYR A 1 92 ? 7.030 -2.839 -5.790 1.00 93.62 92 TYR A O 1
ATOM 708 N N . PHE A 1 93 ? 7.715 -4.826 -6.571 1.00 93.75 93 PHE A N 1
ATOM 709 C CA . PHE A 1 93 ? 6.733 -4.981 -7.620 1.00 93.75 93 PHE A CA 1
ATOM 710 C C . PHE A 1 93 ? 5.542 -5.858 -7.231 1.00 93.75 93 PHE A C 1
ATOM 712 O O . PHE A 1 93 ? 4.611 -6.022 -8.030 1.00 93.75 93 PHE A O 1
ATOM 719 N N . GLU A 1 94 ? 5.565 -6.406 -6.024 1.00 94.75 94 GLU A N 1
ATOM 720 C CA . GLU A 1 94 ? 4.572 -7.320 -5.480 1.00 94.75 94 GLU A CA 1
ATOM 721 C C . GLU A 1 94 ? 3.829 -6.667 -4.313 1.00 94.75 94 GLU A C 1
ATOM 723 O O . GLU A 1 94 ? 4.266 -5.664 -3.750 1.00 94.75 94 GLU A O 1
ATOM 728 N N . TYR A 1 95 ? 2.678 -7.231 -3.956 1.00 96.94 95 TYR A N 1
ATOM 729 C CA . TYR A 1 95 ? 1.956 -6.806 -2.764 1.00 96.94 95 TYR A CA 1
ATOM 730 C C . TYR A 1 95 ? 2.615 -7.394 -1.517 1.00 96.94 95 TYR A C 1
ATOM 732 O O . TYR A 1 95 ? 2.621 -8.607 -1.330 1.00 96.94 95 TYR A O 1
ATOM 740 N N . GLN A 1 96 ? 3.132 -6.519 -0.662 1.00 96.19 96 GLN A N 1
ATOM 741 C CA . GLN A 1 96 ? 3.726 -6.852 0.630 1.00 96.19 96 GLN A CA 1
ATOM 742 C C . GLN A 1 96 ? 2.718 -6.590 1.751 1.00 96.19 96 GLN A C 1
ATOM 744 O O . GLN A 1 96 ? 1.985 -5.602 1.699 1.00 96.19 96 GLN A O 1
ATOM 749 N N . THR A 1 97 ? 2.683 -7.450 2.766 1.00 96.75 97 THR A N 1
ATOM 750 C CA . THR A 1 97 ? 1.842 -7.256 3.957 1.00 96.75 97 THR A CA 1
ATOM 751 C C . THR A 1 97 ? 2.407 -6.149 4.843 1.00 96.75 97 THR A C 1
ATOM 753 O O . THR A 1 97 ? 3.598 -6.140 5.146 1.00 96.75 97 THR A O 1
ATOM 756 N N . MET A 1 98 ? 1.544 -5.221 5.258 1.00 95.56 98 MET A N 1
ATOM 757 C CA . MET A 1 98 ? 1.915 -4.023 6.016 1.00 95.56 98 MET A CA 1
ATOM 758 C C . MET A 1 98 ? 1.373 -4.024 7.448 1.00 95.56 98 MET A C 1
ATOM 760 O O . MET A 1 98 ? 2.061 -3.551 8.350 1.00 95.56 98 MET A O 1
ATOM 764 N N . ALA A 1 99 ? 0.142 -4.504 7.639 1.00 92.50 99 ALA A N 1
ATOM 765 C CA . ALA A 1 99 ? -0.554 -4.606 8.921 1.00 92.50 99 ALA A CA 1
ATOM 766 C C . ALA A 1 99 ? -1.607 -5.714 8.866 1.00 92.50 99 ALA A C 1
ATOM 768 O O . ALA A 1 99 ? -2.100 -5.983 7.741 1.00 92.50 99 ALA A O 1
#

Secondary structure (DSSP, 8-state):
-HHHHHTT-EEEEE---SS----EEEE-TTT-----HHHHH-TTSSEEEETTTTEEEE-GGG-----HHHHH-SSTT-EEEE---EEEEGGGGSPEE--

pLDDT: mean 93.6, std 5.27, range [77.62, 98.25]

Sequence (99 aa):
RMQEMIKNEDFGSIESGEWLRYGKVEINPNTCTLCLSCVGACNVGALIADKQENALKFNASLCTTCGYCELSCAEKDTLKLFRSGMEFRASYFEYQTMA

Radius of gyration: 13.55 Å; Cα contacts (8 Å, |Δi|>4): 197; chains: 1; bounding box: 30×30×35 Å

Mean predicted aligned error: 3.48 Å

Foldseek 3Di:
DLLVVLPAHWPFFDADDPPFQFWDKAFDPVQDPLPCQLVVQDPQNQWDQDPVVRFIWGARVRDRNPCSSVVRRPTPPGMDIDRGGDTSGNRNGDIDTRD

Solvent-accessible surface area (backbone atoms only — not comparable to full-atom values): 5630 Å² total; per-residue (Å²): 106,74,68,73,74,37,53,92,43,74,77,52,71,44,74,43,54,96,88,43,48,25,17,46,73,50,59,41,54,91,60,54,78,81,80,52,45,30,34,76,47,34,90,65,61,20,34,42,75,40,80,87,76,71,28,39,27,39,22,39,74,49,30,64,66,80,55,46,37,46,74,44,42,87,45,82,94,23,49,46,78,41,72,59,19,52,56,45,33,53,71,37,70,34,77,40,83,56,72